Protein AF-A0AAJ0PRM3-F1 (afdb_monomer)

Nearest PDB structures (f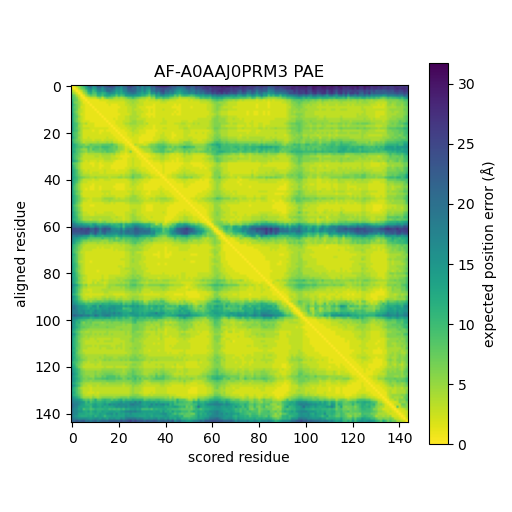oldseek):
  5isv-assembly2_B  TM=4.540E-01  e=3.659E-04  Escherichia coli O157:H7
  2vrt-assembly2_B  TM=3.834E-01  e=1.192E-02  Escherichia coli
  2vrt-assembly3_C  TM=4.029E-01  e=2.481E-02  Escherichia coli
  2c0b-assembly1_L  TM=3.610E-01  e=4.860E-02  Escherichia coli
  2vmk-assembly1_A  TM=3.906E-01  e=4.572E-02  Escherichia coli

Mean predicted aligned error: 5.83 Å

Secondary structure (DSSP, 8-state):
---PPPPHHHHHHHHTT---EEEESTTSS-EEEEEEEETTEEEEEEEETTEEEEEEEEE-SSS--HHHHHHHHHHHHHHHHHTT----EEEE-----TT-HHHHHHHHHHHHHHHHTT-EEEEETTEEEEEEE-HHHHHHHTT-

Sequence (144 aa):
MQAEALDAATRYLQAQGMHPEPAYFGESHFRIGWRVRVNDLDLVYRLVDDSLVVCDLATRGGGGGPSDAVATFIHLVHRMERAGIALREVRGTFFETASNAQLNRLRQRLAT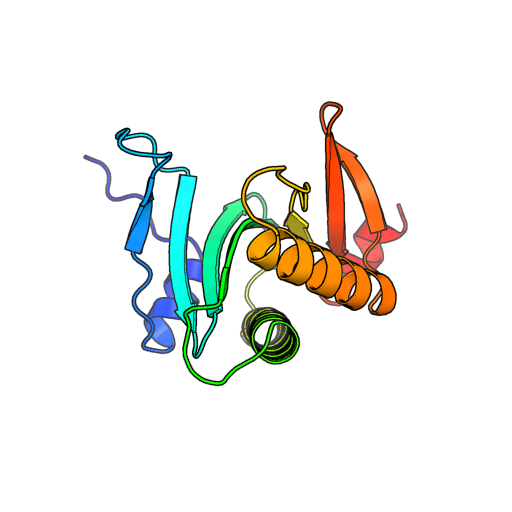VLEAQGAYWRDIDGDPWLIYPVGARGAEAARQ

Structure (mmCIF, N/CA/C/O backbone):
data_AF-A0AAJ0PRM3-F1
#
_entry.id   AF-A0AAJ0PRM3-F1
#
loop_
_atom_site.group_PDB
_atom_site.id
_atom_site.type_symbol
_atom_site.label_atom_id
_atom_site.label_alt_id
_atom_site.label_comp_id
_atom_site.label_asym_id
_atom_site.label_entity_id
_atom_site.label_seq_id
_atom_site.pdbx_PDB_ins_code
_atom_site.Cartn_x
_atom_site.Cartn_y
_atom_site.Cartn_z
_atom_site.occupancy
_atom_site.B_iso_or_equiv
_atom_site.auth_seq_id
_atom_site.auth_comp_id
_atom_site.auth_asym_id
_atom_site.auth_atom_id
_atom_site.pdbx_PDB_model_num
ATOM 1 N N . MET A 1 1 ? -24.424 -13.976 -8.983 1.00 37.91 1 MET A N 1
ATOM 2 C CA . MET A 1 1 ? -23.231 -13.172 -8.651 1.00 37.91 1 MET A CA 1
ATOM 3 C C . MET A 1 1 ? -23.410 -12.661 -7.238 1.00 37.91 1 MET A C 1
ATOM 5 O O . MET A 1 1 ? -24.285 -11.833 -7.026 1.00 37.91 1 MET A O 1
ATOM 9 N N . GLN A 1 2 ? -22.694 -13.220 -6.262 1.00 36.00 2 GLN A N 1
ATOM 10 C CA . GLN A 1 2 ? -22.670 -12.627 -4.924 1.00 36.00 2 GLN A CA 1
ATOM 11 C C . GLN A 1 2 ? -21.888 -11.319 -5.037 1.00 36.00 2 GLN A C 1
ATOM 13 O O . GLN A 1 2 ? -20.776 -11.320 -5.560 1.00 36.00 2 GLN A O 1
ATOM 18 N N . ALA A 1 3 ? -22.495 -10.207 -4.627 1.00 44.22 3 ALA A N 1
ATOM 19 C CA . ALA A 1 3 ? -21.761 -8.969 -4.443 1.00 44.22 3 ALA A CA 1
ATOM 20 C C . ALA A 1 3 ? -20.741 -9.244 -3.337 1.00 44.22 3 ALA A C 1
ATOM 22 O O . ALA A 1 3 ? -21.127 -9.441 -2.186 1.00 44.22 3 ALA A O 1
ATOM 23 N N . GLU A 1 4 ? -19.463 -9.357 -3.692 1.00 57.88 4 GLU A N 1
ATOM 24 C CA . GLU A 1 4 ? -18.415 -9.450 -2.685 1.00 57.88 4 GLU A CA 1
ATOM 25 C C . GLU A 1 4 ? -18.520 -8.217 -1.801 1.00 57.88 4 GLU A C 1
ATOM 27 O O . GLU A 1 4 ? -18.419 -7.081 -2.273 1.00 57.88 4 GLU A O 1
ATOM 32 N N . ALA A 1 5 ? -18.805 -8.452 -0.522 1.00 74.50 5 ALA A N 1
ATOM 33 C CA . ALA A 1 5 ? -18.856 -7.390 0.457 1.00 74.50 5 ALA A CA 1
ATOM 34 C C . ALA A 1 5 ? -17.500 -6.680 0.443 1.00 74.50 5 ALA A C 1
ATOM 36 O O . ALA A 1 5 ? -16.457 -7.313 0.603 1.00 74.50 5 ALA A O 1
ATOM 37 N N . LEU A 1 6 ? -17.526 -5.367 0.215 1.00 84.69 6 LEU A N 1
ATOM 38 C CA . LEU A 1 6 ? -16.319 -4.553 0.204 1.00 84.69 6 LEU A CA 1
ATOM 39 C C . LEU A 1 6 ? -15.583 -4.715 1.538 1.00 84.69 6 LEU A C 1
ATOM 41 O O . LEU A 1 6 ? -16.173 -4.568 2.618 1.00 84.69 6 LEU A O 1
ATOM 45 N N . ASP A 1 7 ? -14.285 -4.992 1.460 1.00 91.00 7 ASP A N 1
ATOM 46 C CA . ASP A 1 7 ? -13.432 -5.077 2.637 1.00 91.00 7 ASP A CA 1
ATOM 47 C C . ASP A 1 7 ? -13.368 -3.724 3.376 1.00 91.00 7 ASP A C 1
ATOM 49 O O . ASP A 1 7 ? -13.795 -2.678 2.871 1.00 91.00 7 ASP A O 1
ATOM 53 N N . ALA A 1 8 ? -12.890 -3.738 4.621 1.00 92.06 8 ALA A N 1
ATOM 54 C CA . ALA A 1 8 ? -12.891 -2.546 5.467 1.00 92.06 8 ALA A CA 1
ATOM 55 C C . ALA A 1 8 ? -12.033 -1.400 4.898 1.00 92.06 8 ALA A C 1
ATOM 57 O O . ALA A 1 8 ? -12.433 -0.239 5.015 1.00 92.06 8 ALA A O 1
ATOM 58 N N . ALA A 1 9 ? -10.906 -1.711 4.247 1.00 92.94 9 ALA A N 1
ATOM 59 C CA . ALA A 1 9 ? -10.047 -0.707 3.624 1.00 92.94 9 ALA A CA 1
ATOM 60 C C . ALA A 1 9 ? -10.757 -0.062 2.428 1.00 92.94 9 ALA A C 1
ATOM 62 O O . ALA A 1 9 ? -10.822 1.162 2.324 1.00 92.94 9 ALA A O 1
ATOM 63 N N . THR A 1 10 ? -11.384 -0.872 1.578 1.00 94.62 10 THR A N 1
ATOM 64 C CA . THR A 1 10 ? -12.129 -0.402 0.406 1.00 94.62 10 THR A CA 1
ATOM 65 C C . THR A 1 10 ? -13.350 0.437 0.791 1.00 94.62 10 THR A C 1
ATOM 67 O O . THR A 1 10 ? -13.567 1.505 0.214 1.00 94.62 10 THR A O 1
ATOM 70 N N . ARG A 1 11 ? -14.105 0.033 1.822 1.00 94.12 11 ARG A N 1
ATOM 71 C CA . ARG A 1 11 ? -15.214 0.841 2.368 1.00 94.12 11 ARG A CA 1
ATOM 72 C C . ARG A 1 11 ? -14.739 2.178 2.923 1.00 94.12 11 ARG A C 1
ATOM 74 O O . ARG A 1 11 ? -15.376 3.199 2.676 1.00 94.12 11 ARG A O 1
ATOM 81 N N . TYR A 1 12 ? -13.626 2.184 3.653 1.00 94.56 12 TYR A N 1
ATOM 82 C CA . TYR A 1 12 ? -13.040 3.421 4.156 1.00 94.56 12 TYR A CA 1
ATOM 83 C C . TYR A 1 12 ? -12.655 4.363 3.016 1.00 94.56 12 TYR A C 1
ATOM 85 O O . TYR A 1 12 ? -13.030 5.531 3.042 1.00 94.56 12 TYR A O 1
ATOM 93 N N . LEU A 1 13 ? -11.958 3.860 1.995 1.00 94.38 13 LEU A N 1
ATOM 94 C CA . LEU A 1 13 ? -11.534 4.670 0.854 1.00 94.38 13 LEU A CA 1
ATOM 95 C C . LEU A 1 13 ? -12.735 5.298 0.135 1.00 94.38 13 LEU A C 1
ATOM 97 O O . LEU A 1 13 ? -12.720 6.499 -0.134 1.00 94.38 13 LEU A O 1
ATOM 101 N N . GLN A 1 14 ? -13.808 4.530 -0.078 1.00 94.50 14 GLN A N 1
ATOM 102 C CA . GLN A 1 14 ? -15.064 5.062 -0.617 1.00 94.50 14 GLN A CA 1
ATOM 103 C C . GLN A 1 14 ? -15.680 6.146 0.272 1.00 94.50 14 GLN A C 1
ATOM 105 O O . GLN A 1 14 ? -16.077 7.199 -0.223 1.00 94.50 14 GLN A O 1
ATOM 110 N N . ALA A 1 15 ? -15.708 5.938 1.590 1.00 94.00 15 ALA A N 1
ATOM 111 C CA . ALA A 1 15 ? -16.213 6.931 2.538 1.00 94.00 15 ALA A CA 1
ATOM 112 C C . ALA A 1 15 ? -15.368 8.219 2.572 1.00 94.00 15 ALA A C 1
ATOM 114 O O . ALA A 1 15 ? -15.865 9.272 2.960 1.00 94.00 15 ALA A O 1
ATOM 115 N N . GLN A 1 16 ? -14.098 8.156 2.161 1.00 93.19 16 GLN A N 1
ATOM 116 C CA . GLN A 1 16 ? -13.230 9.325 1.988 1.00 93.19 16 GLN A CA 1
ATOM 117 C C . GLN A 1 16 ? -13.383 9.998 0.609 1.00 93.19 16 GLN A C 1
ATOM 119 O O . GLN A 1 16 ? -12.600 10.889 0.285 1.00 93.19 16 GLN A O 1
ATOM 124 N N . GLY A 1 17 ? -14.365 9.588 -0.202 1.00 93.81 17 GLY A N 1
ATOM 125 C CA . GLY A 1 17 ? -14.623 10.146 -1.532 1.00 93.81 17 GLY A CA 1
ATOM 126 C C . GLY A 1 17 ? -13.701 9.610 -2.628 1.00 93.81 17 GLY A C 1
ATOM 127 O O . GLY A 1 17 ? -13.644 10.187 -3.709 1.00 93.81 17 GLY A O 1
ATOM 128 N N . MET A 1 18 ? -12.962 8.528 -2.364 1.00 93.88 18 MET A N 1
ATOM 129 C CA . MET A 1 18 ? -12.181 7.844 -3.393 1.00 93.88 18 MET A CA 1
ATOM 130 C C . MET A 1 18 ? -13.051 6.827 -4.132 1.00 93.88 18 MET A C 1
ATOM 132 O O . MET A 1 18 ? -14.071 6.360 -3.626 1.00 93.88 18 MET A O 1
ATOM 136 N N . HIS A 1 19 ? -12.613 6.433 -5.324 1.00 93.12 19 HIS A N 1
ATOM 137 C CA . HIS A 1 19 ? -13.334 5.483 -6.168 1.00 93.12 19 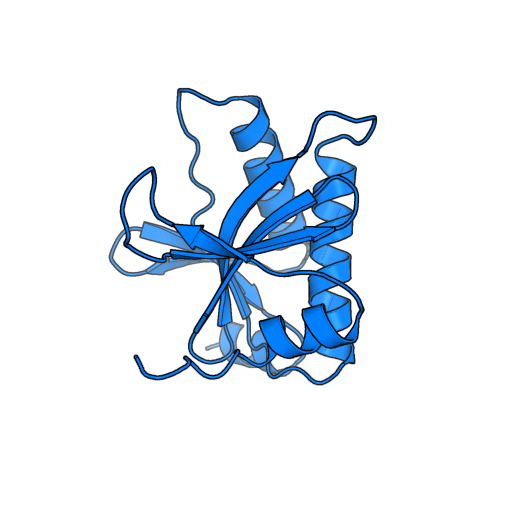HIS A CA 1
ATOM 138 C C . HIS A 1 19 ? -12.462 4.253 -6.451 1.00 93.12 19 HIS A C 1
ATOM 140 O O . HIS A 1 19 ? -11.849 4.185 -7.513 1.00 93.12 19 HIS A O 1
ATOM 146 N N . PRO A 1 20 ? -12.336 3.303 -5.501 1.00 94.75 20 PRO A N 1
ATOM 147 C CA . PRO A 1 20 ? -11.654 2.047 -5.769 1.00 94.75 20 PRO A CA 1
ATOM 148 C C . PRO A 1 20 ? -12.382 1.244 -6.852 1.00 94.75 20 PRO A C 1
ATOM 150 O O . PRO A 1 20 ? -13.590 1.022 -6.763 1.00 94.75 20 PRO A O 1
ATOM 153 N N . GLU A 1 21 ? -11.636 0.777 -7.844 1.00 94.75 21 GLU A N 1
ATOM 154 C CA . GLU A 1 21 ? -12.127 -0.037 -8.958 1.00 94.75 21 GLU A CA 1
ATOM 155 C C . GLU A 1 21 ? -11.520 -1.445 -8.890 1.00 94.75 21 GLU A C 1
ATOM 157 O O . GLU A 1 21 ? -10.378 -1.592 -8.454 1.00 94.75 21 GLU A O 1
ATOM 162 N N . PRO A 1 22 ? -12.222 -2.509 -9.316 1.00 93.31 22 PRO A N 1
ATOM 163 C CA . PRO A 1 22 ? -11.624 -3.839 -9.388 1.00 93.31 22 PRO A CA 1
ATOM 164 C C . PRO A 1 22 ? -10.382 -3.856 -10.293 1.00 93.31 22 PRO A C 1
ATOM 166 O O . PRO A 1 22 ? -10.430 -3.403 -11.436 1.00 93.31 22 PRO A O 1
ATOM 169 N N . ALA A 1 23 ? -9.279 -4.414 -9.796 1.00 92.38 23 ALA A N 1
ATOM 170 C CA . ALA A 1 23 ? -8.049 -4.614 -10.553 1.00 92.38 23 ALA A CA 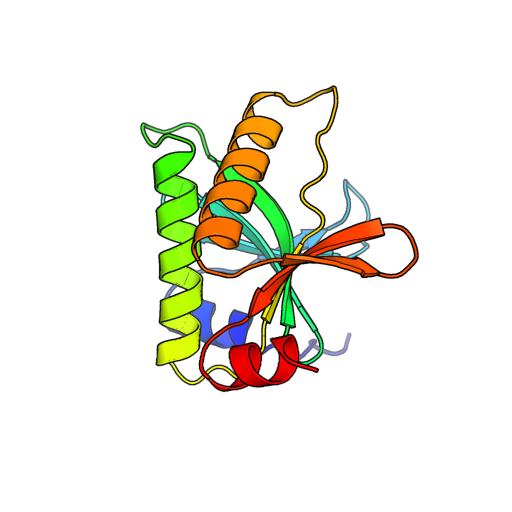1
ATOM 171 C C . ALA A 1 23 ? -7.905 -6.083 -10.958 1.00 92.38 23 ALA A C 1
ATOM 173 O O . ALA A 1 23 ? -8.082 -6.980 -10.128 1.00 92.38 23 ALA A O 1
ATOM 174 N N . TYR A 1 24 ? -7.537 -6.326 -12.214 1.00 90.12 24 TYR A N 1
ATOM 175 C CA . TYR A 1 24 ? -7.414 -7.664 -12.788 1.00 90.12 24 TYR A CA 1
ATOM 176 C C . TYR A 1 24 ? -5.979 -7.970 -13.215 1.00 90.12 24 TYR A C 1
ATOM 178 O O . TYR A 1 24 ? -5.194 -7.066 -13.503 1.00 90.12 24 TYR A O 1
ATOM 186 N N . PHE A 1 25 ? -5.630 -9.255 -13.234 1.00 82.56 25 PHE A N 1
ATOM 187 C CA . PHE A 1 25 ? -4.332 -9.707 -13.716 1.00 82.56 25 PHE A CA 1
ATOM 188 C C . PHE A 1 25 ? -4.272 -9.616 -15.245 1.00 82.56 25 PHE A C 1
ATOM 190 O O . PHE A 1 25 ? -4.908 -10.414 -15.940 1.00 82.56 25 PHE A O 1
ATOM 197 N N . GLY A 1 26 ? -3.507 -8.658 -15.772 1.00 80.56 26 GLY A N 1
ATOM 198 C CA . GLY A 1 26 ? -3.414 -8.421 -17.215 1.00 80.56 26 GLY A CA 1
ATOM 199 C C . GLY A 1 26 ? -4.791 -8.174 -17.837 1.00 80.56 26 GLY A C 1
ATOM 200 O O . GLY A 1 26 ? -5.585 -7.402 -17.307 1.00 80.56 26 GLY A O 1
ATOM 201 N N . GLU A 1 27 ? -5.083 -8.864 -18.939 1.00 82.44 27 GLU A N 1
ATOM 202 C CA . GLU A 1 27 ? -6.394 -8.832 -19.610 1.00 82.44 27 GLU A CA 1
ATOM 203 C C . GLU A 1 27 ? -7.341 -9.953 -19.143 1.00 82.44 27 GLU A C 1
ATOM 205 O O . GLU A 1 27 ? -8.403 -10.167 -19.723 1.00 82.44 27 GLU A O 1
ATOM 210 N N . SER A 1 28 ? -6.964 -10.708 -18.107 1.00 85.62 28 SER A N 1
ATOM 211 C CA . SER A 1 28 ? -7.799 -11.799 -17.604 1.00 85.62 28 SER A CA 1
ATOM 212 C C . SER A 1 28 ? -8.967 -11.287 -16.756 1.00 85.62 28 SER A C 1
ATOM 214 O O . SER A 1 28 ? -8.956 -10.174 -16.239 1.00 85.62 28 SER A O 1
ATOM 216 N N . HIS A 1 29 ? -9.957 -12.148 -16.520 1.00 86.50 29 HIS A N 1
ATOM 217 C CA . HIS A 1 29 ? -11.031 -11.890 -15.553 1.00 86.50 29 HIS A CA 1
ATOM 218 C C . HIS A 1 29 ? -10.636 -12.224 -14.105 1.00 86.50 29 HIS A C 1
ATOM 220 O O . HIS A 1 29 ? -11.484 -12.225 -13.211 1.00 86.50 29 HIS A O 1
ATOM 226 N N . PHE A 1 30 ? -9.360 -12.522 -13.848 1.00 86.38 30 PHE A N 1
ATOM 227 C CA . PHE A 1 30 ? -8.888 -12.854 -12.512 1.00 86.38 30 PHE A CA 1
ATOM 228 C C . PHE A 1 30 ? -8.624 -11.578 -11.706 1.00 86.38 30 PHE A C 1
ATOM 230 O O . PHE A 1 30 ? -7.658 -10.857 -11.967 1.00 86.38 30 PHE A O 1
ATOM 237 N N . ARG A 1 31 ? -9.496 -11.274 -10.735 1.00 89.81 31 ARG A N 1
ATOM 238 C CA . ARG A 1 31 ? -9.360 -10.085 -9.882 1.00 89.81 31 ARG A CA 1
ATOM 239 C C . ARG A 1 31 ? -8.226 -10.277 -8.876 1.00 89.81 31 ARG A C 1
ATOM 241 O O . ARG A 1 31 ? -8.281 -11.174 -8.041 1.00 89.81 31 ARG A O 1
ATOM 248 N N . ILE A 1 32 ? -7.241 -9.385 -8.909 1.00 90.19 32 ILE A N 1
ATOM 249 C CA . ILE A 1 32 ? -6.092 -9.389 -7.990 1.00 90.19 32 ILE A CA 1
ATOM 250 C C . ILE A 1 32 ? -6.293 -8.478 -6.778 1.00 90.19 32 ILE A C 1
ATOM 252 O O . ILE A 1 32 ? -5.635 -8.668 -5.758 1.00 90.19 32 ILE A O 1
ATOM 256 N N . GLY A 1 33 ? -7.221 -7.524 -6.862 1.00 93.44 33 GLY A N 1
ATOM 257 C CA . GLY A 1 33 ? -7.526 -6.603 -5.774 1.00 93.44 33 GLY A CA 1
ATOM 258 C C . GLY A 1 33 ? -8.360 -5.414 -6.233 1.00 93.44 33 GLY A C 1
ATOM 259 O O . GLY A 1 33 ? -9.164 -5.520 -7.161 1.00 93.44 33 GLY A O 1
ATOM 260 N N . TRP A 1 34 ? -8.128 -4.282 -5.585 1.00 95.44 34 TRP A N 1
ATOM 261 C CA . TRP A 1 34 ? -8.728 -2.985 -5.859 1.00 95.44 34 TRP A CA 1
ATOM 262 C C . TRP A 1 34 ? -7.649 -2.001 -6.276 1.00 95.44 34 TRP A C 1
ATOM 264 O O . TRP A 1 34 ? -6.584 -1.951 -5.669 1.00 95.44 34 TRP A O 1
ATOM 274 N N . ARG A 1 35 ? -7.933 -1.198 -7.293 1.00 95.00 35 ARG A N 1
ATOM 275 C CA . ARG A 1 35 ? -7.128 -0.059 -7.708 1.00 95.00 35 ARG A CA 1
ATOM 276 C C . ARG A 1 35 ? -7.738 1.211 -7.144 1.00 95.00 35 ARG A C 1
ATOM 278 O O . ARG A 1 35 ? -8.916 1.464 -7.359 1.00 95.00 35 ARG A O 1
ATOM 285 N N . VAL A 1 36 ? -6.936 2.042 -6.494 1.00 95.00 36 VAL A N 1
ATOM 286 C CA . VAL A 1 36 ? -7.331 3.390 -6.080 1.00 95.00 36 VAL A CA 1
ATOM 287 C C . VAL A 1 36 ? -6.265 4.391 -6.497 1.00 95.00 36 VAL A C 1
ATOM 289 O O . VAL A 1 36 ? -5.069 4.103 -6.457 1.00 95.00 36 VAL A O 1
ATOM 292 N N . ARG A 1 37 ? -6.709 5.588 -6.885 1.00 92.69 37 ARG A N 1
ATOM 293 C CA . ARG A 1 37 ? -5.822 6.719 -7.146 1.00 92.69 37 ARG A CA 1
ATOM 294 C C . ARG A 1 37 ? -5.863 7.701 -5.989 1.00 92.69 37 ARG A C 1
ATOM 296 O O . ARG A 1 37 ? -6.941 8.138 -5.591 1.00 92.69 37 ARG A O 1
ATOM 303 N N . VAL A 1 38 ? -4.685 8.086 -5.513 1.00 91.25 38 VAL A N 1
ATOM 304 C CA . VAL A 1 38 ? -4.507 9.119 -4.491 1.00 91.25 38 VAL A CA 1
ATOM 305 C C . VAL A 1 38 ? -3.391 10.041 -4.960 1.00 91.25 38 VAL A C 1
ATOM 307 O O . VAL A 1 38 ? -2.246 9.621 -5.028 1.00 91.25 38 VAL A O 1
ATOM 310 N N . ASN A 1 39 ? -3.706 11.292 -5.300 1.00 88.50 39 ASN A N 1
ATOM 311 C CA . ASN A 1 39 ? -2.740 12.225 -5.896 1.00 88.50 39 ASN A CA 1
ATOM 312 C C . ASN A 1 39 ? -2.033 11.616 -7.133 1.00 88.50 39 ASN A C 1
ATOM 314 O O . ASN A 1 39 ? -2.698 11.213 -8.091 1.00 88.50 39 ASN A O 1
ATOM 318 N N . ASP A 1 40 ? -0.702 11.551 -7.109 1.00 85.81 40 ASP A N 1
ATOM 319 C CA . ASP A 1 40 ? 0.183 10.969 -8.121 1.00 85.81 40 ASP A CA 1
ATOM 320 C C . ASP A 1 40 ? 0.391 9.451 -7.961 1.00 85.81 40 ASP A C 1
ATOM 322 O O . ASP A 1 40 ? 1.032 8.829 -8.814 1.00 85.81 40 ASP A O 1
ATOM 326 N N . LEU A 1 41 ? -0.178 8.849 -6.912 1.00 90.31 41 LEU A N 1
ATOM 327 C CA . LEU A 1 41 ? -0.088 7.427 -6.610 1.00 90.31 41 LEU A CA 1
ATOM 328 C C . LEU A 1 41 ? -1.250 6.632 -7.226 1.00 90.31 41 LEU A C 1
ATOM 330 O O . LEU A 1 41 ? -2.425 6.896 -6.957 1.00 90.31 41 LEU A O 1
ATOM 334 N N . ASP A 1 42 ? -0.908 5.602 -7.997 1.00 92.06 42 ASP A N 1
ATOM 335 C CA . ASP A 1 42 ? -1.814 4.535 -8.431 1.00 92.06 42 ASP A CA 1
ATOM 336 C C . ASP A 1 42 ? -1.472 3.266 -7.632 1.00 92.06 42 ASP A C 1
ATOM 338 O O . ASP A 1 42 ? -0.365 2.735 -7.744 1.00 92.06 42 ASP A O 1
ATOM 342 N N . LEU A 1 43 ? -2.385 2.827 -6.762 1.00 93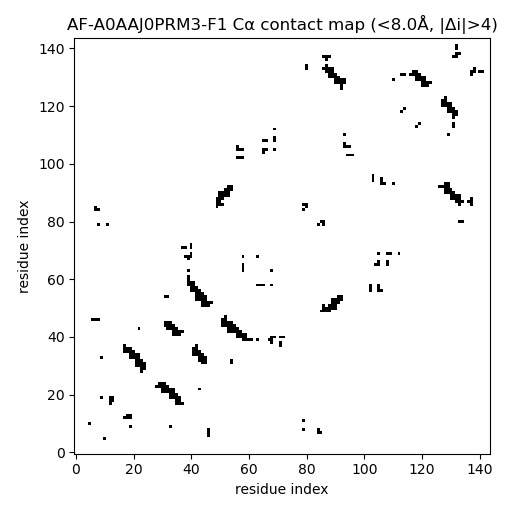.94 43 LEU A N 1
ATOM 343 C CA . LEU A 1 43 ? -2.181 1.704 -5.845 1.00 93.94 43 LEU A CA 1
ATOM 344 C C . LEU A 1 43 ? -3.156 0.581 -6.183 1.00 93.94 43 LEU A C 1
ATOM 346 O O . LEU A 1 43 ? -4.368 0.791 -6.153 1.00 93.94 43 LEU A O 1
ATOM 350 N N . VAL A 1 44 ? -2.631 -0.623 -6.403 1.00 94.12 44 VAL A N 1
ATOM 351 C CA . VAL A 1 44 ? -3.417 -1.857 -6.405 1.00 94.12 44 VAL A CA 1
ATOM 352 C C . VAL A 1 44 ? -3.173 -2.602 -5.101 1.00 94.12 44 VAL A C 1
ATOM 354 O O . VAL A 1 44 ? -2.036 -2.947 -4.778 1.00 94.12 44 VAL A O 1
ATOM 357 N N . TYR A 1 45 ? -4.239 -2.866 -4.354 1.00 95.00 45 TYR A N 1
ATOM 358 C CA . TYR A 1 45 ? -4.170 -3.478 -3.032 1.00 95.00 45 TYR A CA 1
ATOM 359 C C . TYR A 1 4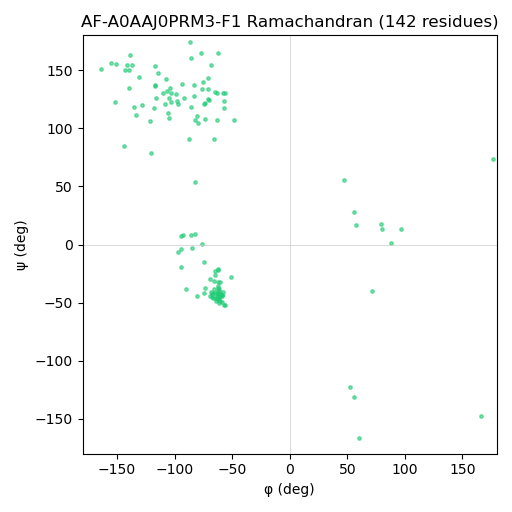5 ? -5.273 -4.516 -2.816 1.00 95.00 45 TYR A C 1
ATOM 361 O O . TYR A 1 45 ? -6.294 -4.529 -3.501 1.00 95.00 45 TYR A O 1
ATOM 369 N N . ARG A 1 46 ? -5.099 -5.365 -1.805 1.00 94.12 46 ARG A N 1
ATOM 370 C CA . ARG A 1 46 ? -6.172 -6.196 -1.239 1.00 94.12 46 ARG A CA 1
ATOM 371 C C . ARG A 1 46 ? -6.001 -6.315 0.270 1.00 94.12 46 ARG A C 1
ATOM 373 O O . ARG A 1 46 ? -4.874 -6.286 0.758 1.00 94.12 46 ARG A O 1
ATOM 380 N N . LEU A 1 47 ? -7.099 -6.475 1.000 1.00 93.31 47 LEU A N 1
ATOM 381 C CA . LEU A 1 47 ? -7.066 -6.749 2.436 1.00 93.31 47 LEU A CA 1
ATOM 382 C C . LEU A 1 47 ? -7.228 -8.257 2.672 1.00 93.31 47 LEU A C 1
ATOM 384 O O . LEU A 1 47 ? -8.206 -8.843 2.214 1.00 93.31 47 LEU A O 1
ATOM 388 N N . VAL A 1 48 ? -6.269 -8.879 3.361 1.00 91.75 48 VAL A N 1
ATOM 389 C CA . VAL A 1 48 ? -6.275 -10.314 3.701 1.00 91.75 48 VAL A CA 1
ATOM 390 C C . VAL A 1 48 ? -5.862 -10.464 5.159 1.00 91.75 48 VAL A C 1
ATOM 392 O O . VAL A 1 48 ? -4.746 -10.083 5.494 1.00 91.75 48 VAL A O 1
ATOM 395 N N . ASP A 1 49 ? -6.734 -10.999 6.015 1.00 90.06 49 ASP A N 1
ATOM 396 C CA . ASP A 1 49 ? -6.463 -11.221 7.448 1.00 90.06 49 ASP A CA 1
ATOM 397 C C . ASP A 1 49 ? -5.830 -9.996 8.135 1.00 90.06 49 ASP A C 1
ATOM 399 O O . ASP A 1 49 ? -4.719 -10.060 8.671 1.00 90.06 49 ASP A O 1
ATOM 403 N N . ASP A 1 50 ? -6.503 -8.846 8.025 1.00 91.31 50 ASP A N 1
ATOM 404 C CA . ASP A 1 50 ? -6.050 -7.538 8.523 1.00 91.31 50 ASP A CA 1
ATOM 405 C C . ASP A 1 50 ? -4.692 -7.072 7.962 1.00 91.31 50 ASP A C 1
ATOM 407 O O . ASP A 1 50 ? -4.057 -6.168 8.505 1.00 91.31 50 ASP A O 1
ATOM 411 N N . SER A 1 51 ? -4.227 -7.669 6.864 1.00 93.06 51 SER A N 1
ATOM 412 C CA . SER A 1 51 ? -2.986 -7.305 6.179 1.00 93.06 51 SER A CA 1
ATOM 413 C C . SER A 1 51 ? -3.308 -6.605 4.862 1.00 93.06 51 SER A C 1
ATOM 415 O O . SER A 1 51 ? -3.964 -7.182 3.989 1.00 93.06 51 SER A O 1
ATOM 417 N N . LEU A 1 52 ? -2.839 -5.369 4.689 1.00 94.88 52 LEU A N 1
ATOM 418 C CA . LEU A 1 52 ? -2.937 -4.668 3.409 1.00 94.88 52 LEU A CA 1
ATOM 419 C C . LEU A 1 52 ? -1.821 -5.175 2.496 1.00 94.88 52 LEU A C 1
ATOM 421 O O . LEU A 1 52 ? -0.651 -4.830 2.658 1.00 94.88 52 LEU A O 1
ATOM 425 N N . VAL A 1 53 ? -2.191 -6.014 1.537 1.00 94.50 53 VAL A N 1
ATOM 426 C CA . VAL A 1 53 ? -1.274 -6.542 0.533 1.00 94.50 53 VAL A CA 1
ATOM 427 C C . VAL A 1 53 ? -1.179 -5.551 -0.618 1.00 94.50 53 VAL A C 1
ATOM 429 O O . VAL A 1 53 ? -2.175 -5.297 -1.295 1.00 94.50 53 VAL A O 1
ATOM 432 N N . VAL A 1 54 ? 0.018 -5.019 -0.854 1.00 93.88 54 VAL A N 1
ATOM 433 C CA . VAL A 1 54 ? 0.340 -4.199 -2.024 1.00 93.88 54 VAL A CA 1
ATOM 434 C C . VAL A 1 54 ? 0.591 -5.136 -3.201 1.00 93.88 54 VAL A C 1
ATOM 436 O O . VAL A 1 54 ? 1.573 -5.875 -3.214 1.00 93.88 54 VAL A O 1
ATOM 439 N N . CYS A 1 55 ? -0.318 -5.127 -4.173 1.00 90.38 55 CYS A N 1
ATOM 440 C CA . CYS A 1 55 ? -0.219 -5.946 -5.382 1.00 90.38 55 CYS A CA 1
ATOM 441 C C . CYS A 1 55 ? 0.530 -5.215 -6.497 1.00 90.38 55 CYS A C 1
ATOM 443 O O . CYS A 1 55 ? 1.292 -5.833 -7.233 1.00 90.38 55 CYS A O 1
ATOM 445 N N . ASP A 1 56 ? 0.303 -3.908 -6.627 1.00 88.88 56 ASP A N 1
ATOM 446 C CA . ASP A 1 56 ? 1.036 -3.056 -7.557 1.00 88.88 56 ASP A CA 1
ATOM 447 C C . ASP A 1 56 ? 1.023 -1.598 -7.091 1.00 88.88 56 ASP A C 1
ATOM 449 O O . ASP A 1 56 ? 0.153 -1.178 -6.324 1.00 88.88 56 ASP A O 1
ATOM 453 N N . LEU A 1 57 ? 2.007 -0.828 -7.541 1.00 88.75 57 LEU A N 1
ATOM 454 C CA . LEU A 1 57 ? 2.215 0.554 -7.131 1.00 88.75 57 LEU A CA 1
ATOM 455 C C . LEU A 1 57 ? 2.902 1.315 -8.262 1.00 88.75 57 LEU A C 1
ATOM 457 O O . LEU A 1 57 ? 4.001 0.942 -8.656 1.00 88.75 57 LEU A O 1
ATOM 461 N N . ALA A 1 58 ? 2.310 2.400 -8.747 1.00 87.94 58 ALA A N 1
ATOM 462 C CA . ALA A 1 58 ? 2.885 3.206 -9.817 1.00 87.94 58 ALA A CA 1
ATOM 463 C C . ALA A 1 58 ? 2.743 4.706 -9.542 1.00 87.94 58 ALA A C 1
ATOM 465 O O . ALA A 1 58 ? 1.817 5.141 -8.857 1.00 87.94 58 ALA A O 1
ATOM 466 N N . THR A 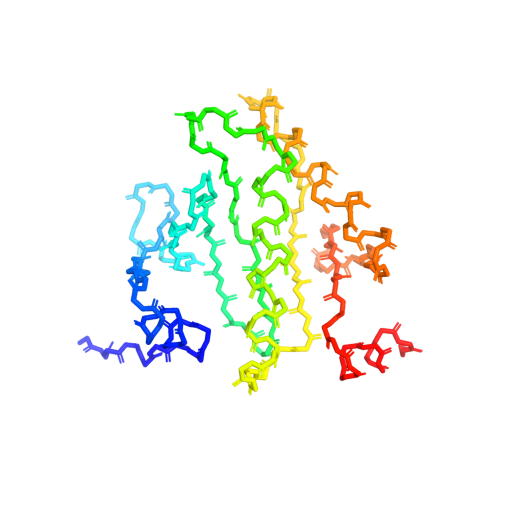1 59 ? 3.648 5.505 -10.118 1.00 87.81 59 THR A N 1
ATOM 467 C CA . THR A 1 59 ? 3.455 6.956 -10.215 1.00 87.81 59 THR A CA 1
ATOM 468 C C . THR A 1 59 ? 2.822 7.296 -11.554 1.00 87.81 59 THR A C 1
ATOM 470 O O . THR A 1 59 ? 3.204 6.746 -12.592 1.00 87.81 59 THR A O 1
ATOM 473 N N . ARG A 1 60 ? 1.859 8.216 -11.564 1.00 76.56 60 ARG A N 1
ATOM 474 C CA . ARG A 1 60 ? 1.298 8.727 -12.816 1.00 76.56 60 ARG A CA 1
ATOM 475 C C . ARG A 1 60 ? 1.985 10.042 -13.169 1.00 76.56 60 ARG A C 1
ATOM 477 O O . ARG A 1 60 ? 1.957 10.983 -12.387 1.00 76.56 60 ARG A O 1
ATOM 484 N N . GLY A 1 61 ? 2.620 10.076 -14.344 1.00 61.28 61 GLY A N 1
ATOM 485 C CA . GLY A 1 61 ? 3.417 11.204 -14.834 1.00 61.28 61 GLY A CA 1
ATOM 486 C C . GLY A 1 61 ? 2.695 12.543 -14.690 1.00 61.28 61 GLY A C 1
ATOM 487 O O . GLY A 1 61 ? 1.742 12.823 -15.414 1.00 61.28 61 GLY A O 1
ATOM 488 N N . GLY A 1 62 ? 3.153 13.347 -13.733 1.00 54.19 62 GLY A N 1
ATOM 489 C CA . GLY A 1 62 ? 2.533 14.611 -13.361 1.00 54.19 62 GLY A CA 1
ATOM 490 C C . GLY A 1 62 ? 3.260 15.243 -12.180 1.00 54.19 62 GLY A C 1
ATOM 491 O O . GLY A 1 62 ? 2.754 15.211 -11.069 1.00 54.19 62 GLY A O 1
ATOM 492 N N . GLY A 1 63 ? 4.460 15.784 -12.417 1.00 55.09 63 GLY A N 1
ATOM 493 C CA . GLY A 1 63 ? 5.216 16.638 -11.485 1.00 55.09 63 GLY A CA 1
ATOM 494 C C . GLY A 1 63 ? 5.820 15.962 -10.244 1.00 55.09 63 GLY A C 1
ATOM 495 O O . GLY A 1 63 ? 6.954 16.282 -9.899 1.00 55.09 63 GLY A O 1
ATOM 496 N N . GLY A 1 64 ? 5.100 15.031 -9.613 1.00 59.62 64 GLY A N 1
ATOM 497 C CA . GLY A 1 64 ? 5.516 14.307 -8.413 1.00 59.62 64 GLY A CA 1
ATOM 498 C C . GLY A 1 64 ? 6.537 13.210 -8.705 1.00 59.62 64 GLY A C 1
ATOM 499 O O . GLY A 1 64 ? 6.417 12.450 -9.675 1.00 59.62 64 GLY A O 1
ATOM 500 N N . GLY A 1 65 ? 7.586 13.158 -7.889 1.00 75.88 65 GLY A N 1
ATOM 501 C CA . GLY A 1 65 ? 8.627 12.135 -7.983 1.00 75.88 65 GLY A CA 1
ATOM 502 C C . GLY A 1 65 ? 8.267 10.867 -7.199 1.00 75.88 65 GLY A C 1
ATOM 503 O O . GLY A 1 65 ? 7.312 10.856 -6.429 1.00 75.88 65 GLY A O 1
ATOM 504 N N . PRO A 1 66 ? 9.079 9.797 -7.288 1.00 78.62 66 PRO A N 1
ATOM 505 C CA . PRO A 1 66 ? 8.900 8.595 -6.466 1.00 78.62 66 PRO A CA 1
ATOM 506 C C . PRO A 1 66 ? 8.779 8.873 -4.958 1.00 78.62 66 PRO A C 1
ATOM 508 O O . PRO A 1 66 ? 8.131 8.119 -4.242 1.00 78.62 66 PRO A O 1
ATOM 511 N N . SER A 1 67 ? 9.385 9.957 -4.467 1.00 84.19 67 SER A N 1
ATOM 512 C CA . SER A 1 67 ? 9.268 10.388 -3.071 1.00 84.19 67 SER A CA 1
ATOM 513 C C . SER A 1 67 ? 7.851 10.827 -2.688 1.00 84.19 67 SER A C 1
ATOM 515 O O . SER A 1 67 ? 7.418 10.517 -1.580 1.00 84.19 67 SER A O 1
ATOM 517 N N . ASP A 1 68 ? 7.129 11.505 -3.581 1.00 86.44 68 ASP A N 1
ATOM 518 C CA . ASP A 1 68 ? 5.800 12.059 -3.294 1.00 86.44 68 ASP A CA 1
ATOM 519 C C . ASP A 1 68 ? 4.744 10.951 -3.256 1.00 86.44 68 ASP A C 1
ATOM 521 O O . ASP A 1 68 ? 3.941 10.880 -2.323 1.00 86.44 68 ASP A O 1
ATOM 525 N N . ALA A 1 69 ? 4.826 10.001 -4.190 1.00 88.06 69 ALA A N 1
ATOM 526 C CA . ALA A 1 69 ? 3.998 8.801 -4.181 1.00 88.06 69 ALA A CA 1
ATOM 527 C C . ALA A 1 69 ? 4.246 7.928 -2.936 1.00 88.06 69 ALA A C 1
ATOM 529 O O . ALA A 1 69 ? 3.295 7.423 -2.336 1.00 88.06 69 ALA A O 1
ATOM 530 N N . VAL A 1 70 ? 5.506 7.783 -2.501 1.00 89.69 70 VAL A N 1
ATOM 531 C CA . VAL A 1 70 ? 5.840 7.068 -1.256 1.00 89.69 70 VAL A CA 1
ATOM 532 C C . VAL A 1 70 ? 5.281 7.797 -0.037 1.00 89.69 70 VAL A C 1
ATOM 534 O O . VAL A 1 70 ? 4.653 7.164 0.807 1.00 89.69 70 VAL A O 1
ATOM 537 N N . ALA A 1 71 ? 5.441 9.119 0.051 1.00 90.75 71 ALA A N 1
ATOM 538 C CA . ALA A 1 71 ? 4.858 9.901 1.140 1.00 90.75 71 ALA A CA 1
ATOM 539 C C . ALA A 1 71 ? 3.326 9.777 1.164 1.00 90.75 71 ALA A C 1
ATOM 541 O O . ALA A 1 71 ? 2.737 9.539 2.220 1.00 90.75 71 ALA A O 1
ATOM 542 N N . THR A 1 72 ? 2.683 9.850 -0.005 1.00 92.56 72 THR A N 1
ATOM 543 C CA . THR A 1 72 ? 1.237 9.646 -0.163 1.00 92.56 72 THR A CA 1
ATOM 544 C C . THR A 1 72 ? 0.812 8.261 0.324 1.00 92.56 72 THR A C 1
ATOM 546 O O . THR A 1 72 ? -0.171 8.150 1.058 1.00 92.56 72 THR A O 1
ATOM 549 N N . PHE A 1 73 ? 1.570 7.215 -0.011 1.00 93.69 73 PHE A N 1
ATOM 550 C CA . PHE A 1 73 ? 1.315 5.856 0.462 1.00 93.69 73 PHE A CA 1
ATOM 551 C C . PHE A 1 73 ? 1.406 5.745 1.991 1.00 93.69 73 PHE A C 1
ATOM 553 O O . PHE A 1 73 ? 0.469 5.268 2.630 1.00 93.69 73 PHE A O 1
ATOM 560 N N . ILE A 1 74 ? 2.490 6.239 2.596 1.00 92.81 74 ILE A N 1
ATOM 561 C CA . ILE A 1 74 ? 2.681 6.206 4.057 1.00 92.81 74 ILE A CA 1
ATOM 562 C C . ILE A 1 74 ? 1.566 6.980 4.772 1.00 92.81 74 ILE A C 1
ATOM 564 O O . ILE A 1 74 ? 0.984 6.503 5.749 1.00 92.81 74 ILE A O 1
ATOM 568 N N . HIS A 1 75 ? 1.202 8.158 4.260 1.00 93.56 75 HIS A N 1
ATOM 569 C CA . HIS A 1 75 ? 0.092 8.933 4.805 1.00 93.56 75 HIS A CA 1
ATOM 570 C C . HIS A 1 75 ? -1.246 8.202 4.695 1.00 93.56 75 HIS A C 1
ATOM 57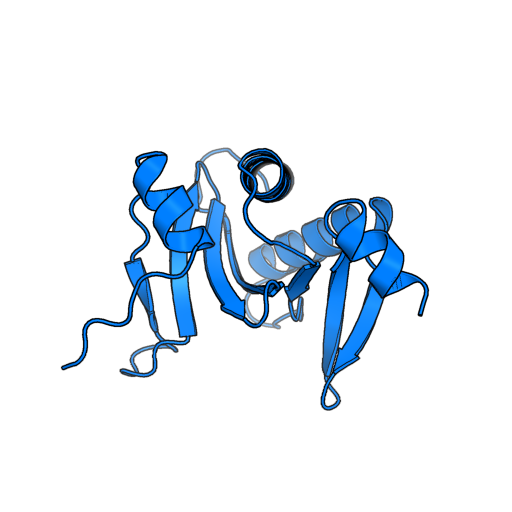2 O O . HIS A 1 75 ? -2.055 8.288 5.621 1.00 93.56 75 HIS A O 1
ATOM 578 N N . LEU A 1 76 ? -1.484 7.472 3.604 1.00 94.19 76 LEU A N 1
ATOM 579 C CA . LEU A 1 76 ? -2.695 6.678 3.434 1.00 94.19 76 LEU A CA 1
ATOM 580 C C . LEU A 1 76 ? -2.791 5.565 4.485 1.00 94.19 76 LEU A C 1
ATOM 582 O O . LEU A 1 76 ? -3.833 5.433 5.128 1.00 94.19 76 LEU A O 1
ATOM 586 N N . VAL A 1 77 ? -1.703 4.824 4.706 1.00 93.38 77 VAL A N 1
ATOM 587 C CA . VAL A 1 77 ? -1.633 3.746 5.708 1.00 93.38 77 VAL A CA 1
ATOM 588 C C . VAL A 1 77 ? -1.930 4.285 7.109 1.00 93.38 77 VAL A C 1
ATOM 590 O O . VAL A 1 77 ? -2.820 3.778 7.791 1.00 93.38 77 VAL A O 1
ATOM 593 N N . HIS A 1 78 ? -1.279 5.378 7.516 1.00 92.25 78 HIS A N 1
ATOM 594 C CA . HIS A 1 78 ? -1.543 5.984 8.825 1.00 92.25 78 HIS A CA 1
ATOM 595 C C . HIS A 1 78 ? -2.952 6.565 8.954 1.00 92.25 78 HIS A C 1
ATOM 597 O O . HIS A 1 78 ? -3.520 6.584 10.045 1.00 92.25 78 HIS A O 1
ATOM 603 N N . ARG A 1 79 ? -3.549 7.059 7.864 1.00 93.75 79 ARG A N 1
ATOM 604 C CA . ARG A 1 79 ? -4.945 7.517 7.881 1.00 93.75 79 ARG A CA 1
ATOM 605 C C . ARG A 1 79 ? -5.918 6.361 8.098 1.00 93.75 79 ARG A C 1
ATOM 607 O O . ARG A 1 79 ? -6.854 6.527 8.875 1.00 93.75 79 ARG A O 1
ATOM 614 N N . MET A 1 80 ? -5.685 5.215 7.460 1.00 93.44 80 MET A N 1
ATOM 615 C CA . MET A 1 80 ? -6.469 3.995 7.681 1.00 93.44 80 MET A CA 1
ATOM 616 C C . MET A 1 80 ? -6.351 3.505 9.127 1.00 93.44 80 MET A C 1
ATOM 618 O O . MET A 1 80 ? -7.364 3.243 9.772 1.00 93.44 80 MET A O 1
ATOM 622 N N . GLU A 1 81 ? -5.127 3.456 9.653 1.00 91.06 81 GLU A N 1
ATOM 623 C CA . GLU A 1 81 ? -4.848 3.091 11.045 1.00 91.06 81 GLU A CA 1
ATOM 624 C C . GLU A 1 81 ? -5.605 4.003 12.025 1.00 91.06 81 GLU A C 1
ATOM 626 O O . GLU A 1 81 ? -6.358 3.531 12.877 1.00 91.06 81 GLU A O 1
ATOM 631 N N . ARG A 1 82 ? -5.478 5.328 11.866 1.00 91.56 82 ARG A N 1
ATOM 632 C CA . ARG A 1 82 ? -6.154 6.318 12.725 1.00 91.56 82 ARG A CA 1
ATOM 633 C C . ARG A 1 82 ? -7.674 6.291 12.601 1.00 91.56 82 ARG A C 1
ATOM 635 O O . ARG A 1 82 ? -8.362 6.676 13.540 1.00 91.56 82 ARG A O 1
ATOM 642 N N . ALA A 1 83 ? -8.197 5.852 11.460 1.00 92.25 83 ALA A N 1
ATOM 643 C CA . ALA A 1 83 ? -9.627 5.654 11.254 1.00 92.25 83 ALA A CA 1
ATOM 644 C C . ALA A 1 83 ? -10.161 4.373 11.923 1.00 92.25 83 ALA A C 1
ATOM 646 O O . ALA A 1 83 ? -11.354 4.090 11.823 1.00 92.25 83 ALA A O 1
ATOM 647 N N . GLY A 1 84 ? -9.304 3.604 12.604 1.00 89.12 84 GLY A N 1
ATOM 648 C CA . GLY A 1 84 ? -9.691 2.396 13.325 1.00 89.12 84 GLY A CA 1
ATOM 649 C C . GLY A 1 84 ? -9.880 1.177 12.426 1.00 89.12 84 GLY A C 1
ATOM 650 O O . GLY A 1 84 ? -10.507 0.206 12.851 1.00 89.12 84 GLY A O 1
ATOM 651 N N . ILE A 1 85 ? -9.357 1.200 11.194 1.00 90.56 85 ILE A N 1
ATOM 652 C CA . ILE A 1 85 ? -9.319 -0.009 10.369 1.00 90.56 85 ILE A CA 1
ATOM 653 C C . ILE A 1 85 ? -8.397 -1.011 11.054 1.00 90.56 85 ILE A C 1
ATOM 655 O O . ILE A 1 85 ? -7.278 -0.670 11.439 1.00 90.56 85 ILE A O 1
ATOM 659 N N . ALA A 1 86 ? -8.868 -2.249 11.199 1.00 86.50 86 ALA A N 1
ATOM 660 C CA . ALA A 1 86 ? -8.046 -3.351 11.669 1.00 86.50 86 ALA A CA 1
ATOM 661 C C . ALA A 1 86 ? -6.962 -3.642 10.622 1.00 86.50 86 ALA A C 1
ATOM 663 O O . ALA A 1 86 ? -7.175 -4.376 9.663 1.00 86.50 86 ALA A O 1
ATOM 664 N N . LEU A 1 87 ? -5.820 -2.978 10.782 1.00 89.88 87 LEU A N 1
ATOM 665 C CA . LEU A 1 87 ? -4.646 -3.137 9.945 1.00 89.88 87 LEU A CA 1
ATOM 666 C C . LEU A 1 87 ? -3.491 -3.570 10.847 1.00 89.88 87 LEU A C 1
ATOM 668 O O . LEU A 1 87 ? -2.996 -2.779 11.646 1.00 89.88 87 LEU A O 1
ATOM 672 N N . ARG A 1 88 ? -3.108 -4.845 10.760 1.00 91.88 88 ARG A N 1
ATOM 673 C CA . ARG A 1 88 ? -1.969 -5.413 11.494 1.00 91.88 88 ARG A CA 1
ATOM 674 C C . ARG A 1 88 ? -0.658 -5.090 10.795 1.00 91.88 88 ARG A C 1
ATOM 676 O O . ARG A 1 88 ? 0.321 -4.730 11.440 1.00 91.88 88 ARG A O 1
ATOM 683 N N . GLU A 1 89 ? -0.635 -5.239 9.479 1.00 93.56 89 GLU A N 1
ATOM 684 C CA . GLU A 1 89 ? 0.567 -5.064 8.675 1.00 93.56 89 GLU A CA 1
ATOM 685 C C . GLU A 1 89 ? 0.220 -4.586 7.267 1.00 93.56 89 GLU A C 1
ATOM 687 O O . GLU A 1 89 ? -0.866 -4.827 6.737 1.00 93.56 89 GLU A O 1
ATOM 692 N N . VAL A 1 90 ? 1.184 -3.930 6.643 1.00 94.62 90 VAL A N 1
ATOM 693 C CA . VAL A 1 90 ? 1.238 -3.721 5.202 1.00 94.62 90 VAL A CA 1
ATOM 694 C C . VAL A 1 90 ? 2.325 -4.638 4.671 1.00 94.62 90 VAL A C 1
ATOM 696 O O . VAL A 1 90 ? 3.423 -4.664 5.222 1.00 94.62 90 VAL A O 1
ATOM 699 N N . ARG A 1 91 ? 2.050 -5.387 3.605 1.00 94.31 91 ARG A N 1
ATOM 700 C CA . ARG A 1 91 ? 3.053 -6.278 3.013 1.00 94.31 91 ARG A CA 1
ATOM 701 C C . ARG A 1 91 ? 3.028 -6.267 1.499 1.00 94.31 91 ARG A C 1
ATOM 703 O O . ARG A 1 91 ? 1.975 -6.082 0.894 1.00 94.31 91 ARG A O 1
ATOM 710 N N . GLY A 1 92 ? 4.175 -6.504 0.882 1.00 91.88 92 GLY A N 1
ATOM 711 C CA . GLY A 1 92 ? 4.275 -6.581 -0.569 1.00 91.88 92 GLY A CA 1
ATOM 712 C C . GLY A 1 92 ? 5.568 -7.231 -1.027 1.00 91.88 92 GLY A C 1
ATOM 713 O O . GLY A 1 92 ? 6.601 -7.150 -0.361 1.00 91.88 92 GLY A O 1
ATOM 714 N N . THR A 1 93 ? 5.495 -7.859 -2.192 1.00 81.00 93 THR A N 1
ATOM 715 C CA . THR A 1 93 ? 6.651 -8.382 -2.909 1.00 81.00 93 THR A CA 1
ATOM 716 C C . THR A 1 93 ? 7.221 -7.271 -3.792 1.00 81.00 93 THR A C 1
ATOM 718 O O . THR A 1 93 ? 6.771 -7.055 -4.920 1.00 81.00 93 THR A O 1
ATOM 721 N N . PHE A 1 94 ? 8.170 -6.494 -3.270 1.00 78.75 94 PHE A N 1
ATOM 722 C CA . PHE A 1 94 ? 8.761 -5.350 -3.979 1.00 78.75 94 PHE A CA 1
ATOM 723 C C . PHE A 1 94 ? 9.879 -5.779 -4.942 1.00 78.75 94 PHE A C 1
ATOM 725 O O . PHE A 1 94 ? 10.991 -5.267 -4.884 1.00 78.75 94 PHE A O 1
ATOM 732 N N . PHE A 1 95 ? 9.585 -6.719 -5.842 1.00 70.44 95 PHE A N 1
ATOM 733 C CA . PHE A 1 95 ? 10.560 -7.211 -6.814 1.00 70.44 95 PHE A CA 1
ATOM 734 C C . PHE A 1 95 ? 10.895 -6.176 -7.890 1.00 70.44 95 PHE A C 1
ATOM 736 O O . PHE A 1 95 ? 10.019 -5.457 -8.400 1.00 70.44 95 PHE A O 1
ATOM 743 N N . GLU A 1 96 ? 12.164 -6.169 -8.289 1.00 73.06 96 GLU A N 1
ATOM 744 C CA . GLU A 1 96 ? 12.624 -5.474 -9.481 1.00 73.06 96 GLU A CA 1
ATOM 745 C C . GLU A 1 96 ? 12.217 -6.239 -10.745 1.00 73.06 96 GLU A C 1
ATOM 747 O O . GLU A 1 96 ? 12.293 -7.463 -10.822 1.00 73.06 96 GLU A O 1
ATOM 752 N N . THR A 1 97 ? 11.800 -5.501 -11.769 1.00 70.62 97 THR A N 1
ATOM 753 C CA . THR A 1 97 ? 11.486 -6.042 -13.096 1.00 70.62 97 THR A CA 1
ATOM 754 C C . THR A 1 97 ? 12.437 -5.453 -14.131 1.00 70.62 97 THR A C 1
ATOM 756 O O . THR A 1 97 ? 12.685 -4.249 -14.133 1.00 70.62 97 THR A O 1
ATOM 759 N N . ALA A 1 98 ? 12.968 -6.266 -15.046 1.00 68.19 98 ALA A N 1
ATOM 760 C CA . ALA A 1 98 ? 13.945 -5.794 -16.038 1.00 68.19 98 ALA A CA 1
ATOM 761 C C . ALA A 1 98 ? 13.385 -4.719 -16.996 1.00 68.19 98 ALA A C 1
ATOM 763 O O . ALA A 1 98 ? 14.137 -3.952 -17.591 1.00 68.19 98 ALA A O 1
ATOM 764 N N . SER A 1 99 ? 12.062 -4.657 -17.147 1.00 70.88 99 SER A N 1
ATOM 765 C CA . SER A 1 99 ? 11.368 -3.859 -18.158 1.00 70.88 99 SER A CA 1
ATOM 766 C C . SER A 1 99 ? 10.869 -2.494 -17.672 1.00 70.88 99 SER A C 1
ATOM 768 O O . SER A 1 99 ? 10.396 -1.713 -18.497 1.00 70.88 99 SER A O 1
ATOM 770 N N . ASN A 1 100 ? 10.968 -2.163 -16.375 1.00 78.19 100 ASN A N 1
ATOM 771 C CA . ASN A 1 100 ? 10.447 -0.891 -15.862 1.00 78.19 100 ASN A CA 1
ATOM 772 C C . ASN A 1 100 ? 11.312 -0.268 -14.750 1.00 78.19 100 ASN A C 1
ATOM 774 O O . ASN A 1 100 ? 11.041 -0.389 -13.556 1.00 78.19 100 ASN A O 1
ATOM 778 N N . ALA A 1 101 ? 12.343 0.478 -15.158 1.00 81.62 101 ALA A N 1
ATOM 779 C CA . ALA A 1 101 ? 13.267 1.140 -14.235 1.00 81.62 101 ALA A CA 1
ATOM 780 C C . ALA A 1 101 ? 12.594 2.186 -13.324 1.00 81.62 101 ALA A C 1
ATOM 782 O O . ALA A 1 101 ? 13.022 2.371 -12.187 1.00 81.62 101 ALA A O 1
ATOM 783 N N . GLN A 1 102 ? 11.551 2.880 -13.794 1.00 81.00 102 GLN A N 1
ATOM 784 C CA . GLN A 1 102 ? 10.835 3.867 -12.977 1.00 81.00 102 GLN A CA 1
ATOM 785 C C . GLN A 1 102 ? 10.050 3.189 -11.851 1.00 81.00 102 GLN A C 1
ATOM 787 O O . GLN A 1 102 ? 10.118 3.627 -10.702 1.00 81.00 102 GLN A O 1
ATOM 792 N N . LEU A 1 103 ? 9.360 2.095 -12.173 1.00 82.25 103 LEU A N 1
ATOM 793 C CA . LEU A 1 103 ? 8.653 1.264 -11.206 1.00 82.25 103 LEU A CA 1
ATOM 794 C C . LEU A 1 103 ? 9.612 0.665 -10.173 1.00 82.25 103 LEU A C 1
ATOM 796 O O . LEU A 1 103 ? 9.341 0.744 -8.977 1.00 82.25 103 LEU A O 1
ATOM 800 N N . ASN A 1 104 ? 10.768 0.154 -10.608 1.00 85.75 104 ASN A N 1
ATOM 801 C CA . ASN A 1 104 ? 11.780 -0.373 -9.688 1.00 85.75 104 ASN A CA 1
ATOM 802 C C . ASN A 1 104 ? 12.290 0.707 -8.730 1.00 85.75 104 ASN A C 1
ATOM 804 O O . ASN A 1 104 ? 12.375 0.463 -7.533 1.00 85.75 104 ASN A O 1
ATOM 808 N N . ARG A 1 105 ? 12.562 1.930 -9.214 1.00 86.44 105 ARG A N 1
ATOM 809 C CA . ARG A 1 105 ? 12.975 3.045 -8.340 1.00 86.44 105 ARG A CA 1
ATOM 810 C C . ARG A 1 105 ? 11.914 3.386 -7.300 1.00 86.44 105 ARG A C 1
ATOM 812 O O . ARG A 1 105 ? 12.265 3.661 -6.156 1.00 86.44 105 ARG A O 1
ATOM 819 N N . LEU A 1 106 ? 10.637 3.383 -7.684 1.00 87.19 106 LEU A N 1
ATOM 820 C CA . LEU A 1 106 ? 9.534 3.620 -6.754 1.00 87.19 106 LEU A CA 1
ATOM 821 C C . LEU A 1 106 ? 9.454 2.514 -5.695 1.00 87.19 106 LEU A C 1
ATOM 823 O O . LEU A 1 106 ? 9.394 2.822 -4.507 1.00 87.19 106 LEU A O 1
ATOM 827 N N . ARG A 1 107 ? 9.502 1.245 -6.113 1.00 89.19 107 ARG A N 1
ATOM 828 C CA . ARG A 1 107 ? 9.470 0.085 -5.210 1.00 89.19 107 ARG A CA 1
ATOM 829 C C . ARG A 1 107 ? 10.655 0.082 -4.252 1.00 89.19 107 ARG A C 1
ATOM 831 O O . ARG A 1 107 ? 10.447 -0.037 -3.051 1.00 89.19 107 ARG A O 1
ATOM 838 N N . GLN A 1 108 ? 11.861 0.320 -4.761 1.00 89.19 108 GLN A N 1
ATOM 839 C CA . GLN A 1 108 ? 13.069 0.402 -3.945 1.00 89.19 108 GLN A CA 1
ATOM 840 C C . GLN A 1 108 ? 12.983 1.552 -2.942 1.00 89.19 108 GLN A C 1
ATOM 842 O O . GLN A 1 108 ? 13.300 1.384 -1.769 1.00 89.19 108 GLN A O 1
ATOM 847 N N . ARG A 1 109 ? 12.501 2.724 -3.378 1.00 90.44 109 ARG A N 1
ATOM 848 C CA . ARG A 1 109 ? 12.320 3.872 -2.485 1.00 90.44 109 ARG A CA 1
ATOM 849 C C . ARG A 1 109 ? 11.302 3.574 -1.392 1.00 90.44 109 ARG A C 1
ATOM 85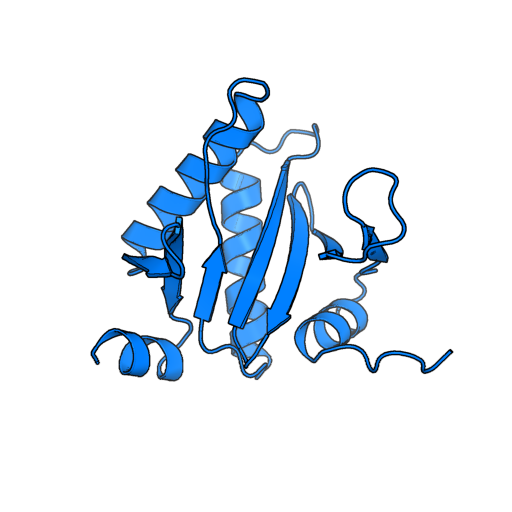1 O O . ARG A 1 109 ? 11.559 3.917 -0.241 1.00 90.44 109 ARG A O 1
ATOM 858 N N . LEU A 1 110 ? 10.175 2.954 -1.742 1.00 90.12 110 LEU A N 1
ATOM 859 C CA . LEU A 1 110 ? 9.168 2.549 -0.770 1.00 90.12 110 LEU A CA 1
ATOM 860 C C . LEU A 1 110 ? 9.752 1.549 0.229 1.00 90.12 110 LEU A C 1
ATOM 862 O O . LEU A 1 110 ? 9.603 1.758 1.428 1.00 90.12 110 LEU A O 1
ATOM 866 N N . ALA A 1 111 ? 10.458 0.525 -0.254 1.00 91.56 111 ALA A N 1
ATOM 867 C CA . ALA A 1 111 ? 11.082 -0.483 0.590 1.00 91.56 111 ALA A CA 1
ATOM 868 C C . ALA A 1 111 ? 12.055 0.146 1.593 1.00 91.56 111 ALA A C 1
ATOM 870 O O . ALA A 1 111 ? 11.865 -0.004 2.795 1.00 91.56 111 ALA A O 1
ATOM 871 N N . THR A 1 112 ? 12.989 0.977 1.119 1.00 91.94 112 THR A N 1
ATOM 872 C CA . THR A 1 112 ? 13.945 1.685 1.985 1.00 91.94 112 THR A CA 1
ATOM 873 C C . THR A 1 112 ? 13.253 2.562 3.033 1.00 91.94 112 THR A C 1
ATOM 875 O O . THR A 1 112 ? 13.687 2.622 4.182 1.00 91.94 112 THR A O 1
ATOM 878 N N . VAL A 1 113 ? 12.182 3.271 2.656 1.00 91.75 113 VAL A N 1
ATOM 879 C CA . VAL A 1 113 ? 11.436 4.126 3.595 1.00 91.75 113 VAL A CA 1
ATOM 880 C C . VAL A 1 113 ? 10.693 3.291 4.636 1.00 91.75 113 VAL A C 1
ATOM 882 O O . VAL A 1 113 ? 10.681 3.668 5.804 1.00 91.75 113 VAL A O 1
ATOM 885 N N . LEU A 1 114 ? 10.093 2.171 4.236 1.00 91.62 114 LEU A N 1
ATOM 886 C CA . LEU A 1 114 ? 9.404 1.262 5.148 1.00 91.62 114 LEU A CA 1
ATOM 887 C C . LEU A 1 114 ? 10.391 0.576 6.103 1.00 91.62 114 LEU A C 1
ATOM 889 O O . LEU A 1 114 ? 10.122 0.523 7.299 1.00 91.62 114 LEU A O 1
ATOM 893 N N . GLU A 1 115 ? 11.549 0.117 5.621 1.00 93.12 115 GLU A N 1
ATOM 894 C CA . GLU A 1 115 ? 12.609 -0.472 6.457 1.00 93.12 115 GLU A CA 1
ATOM 895 C C . GLU A 1 115 ? 13.099 0.519 7.517 1.00 93.12 115 GLU A C 1
ATOM 897 O O . GLU A 1 115 ? 13.185 0.184 8.698 1.00 93.12 115 GLU A O 1
ATOM 902 N N . ALA A 1 116 ? 13.321 1.780 7.131 1.00 90.69 116 ALA A N 1
ATOM 903 C CA . ALA A 1 116 ? 13.680 2.843 8.070 1.00 90.69 116 ALA A CA 1
ATOM 904 C C . ALA A 1 116 ? 12.587 3.123 9.125 1.00 90.69 116 ALA A C 1
ATOM 906 O O . ALA A 1 116 ? 12.884 3.676 10.183 1.00 90.69 116 ALA A O 1
ATOM 907 N N . GLN A 1 117 ? 11.336 2.738 8.854 1.00 88.56 117 GLN A N 1
ATOM 908 C CA . GLN A 1 117 ? 10.206 2.823 9.785 1.00 88.56 117 GLN A CA 1
ATOM 909 C C . GLN A 1 117 ? 9.963 1.521 10.569 1.00 88.56 117 GLN A C 1
ATOM 911 O O . GLN A 1 117 ? 8.982 1.433 11.307 1.00 88.56 117 GLN A O 1
ATOM 916 N N . GLY A 1 118 ? 10.847 0.527 10.447 1.00 90.00 118 GLY A N 1
ATOM 917 C CA . GLY A 1 118 ? 10.764 -0.740 11.174 1.00 90.00 118 GLY A CA 1
ATOM 918 C C . GLY A 1 118 ? 10.119 -1.886 10.394 1.00 90.00 118 GLY A C 1
ATOM 919 O O . GLY A 1 118 ? 9.774 -2.901 10.998 1.00 90.00 118 GLY A O 1
ATOM 920 N N . ALA A 1 119 ? 9.945 -1.748 9.076 1.00 93.12 119 ALA A N 1
ATOM 921 C CA . ALA A 1 119 ? 9.630 -2.894 8.233 1.00 93.12 119 ALA A CA 1
ATOM 922 C C . ALA A 1 119 ? 10.821 -3.856 8.139 1.00 93.12 119 ALA A C 1
ATOM 924 O O . ALA A 1 119 ? 11.977 -3.455 8.269 1.00 93.12 119 ALA A O 1
ATOM 925 N N . TYR A 1 120 ? 10.531 -5.124 7.879 1.00 93.12 120 TYR A N 1
ATOM 926 C CA . TYR A 1 120 ? 11.536 -6.172 7.749 1.00 93.12 120 TYR A CA 1
ATOM 927 C C . TYR A 1 120 ? 11.166 -7.144 6.634 1.00 93.12 120 TYR A C 1
ATOM 929 O O . TYR A 1 120 ? 9.994 -7.312 6.290 1.00 93.12 120 TYR A O 1
ATOM 937 N N . TRP A 1 121 ? 12.181 -7.786 6.063 1.00 92.88 121 TRP A N 1
ATOM 938 C CA . TRP A 1 121 ? 11.998 -8.828 5.061 1.00 92.88 121 TRP A CA 1
ATOM 939 C C . TRP A 1 121 ? 11.728 -10.175 5.728 1.00 92.88 121 TRP A C 1
ATOM 941 O O . TRP A 1 121 ? 12.386 -10.539 6.703 1.00 92.88 121 TRP A O 1
ATOM 951 N N . ARG A 1 122 ? 10.764 -10.920 5.189 1.00 92.81 122 ARG A N 1
ATOM 952 C CA . ARG A 1 122 ? 10.444 -12.290 5.589 1.00 92.81 122 ARG A CA 1
ATOM 953 C C . ARG A 1 122 ? 10.145 -13.122 4.353 1.00 92.81 122 ARG A C 1
ATOM 955 O O . ARG A 1 122 ? 9.361 -12.695 3.508 1.00 92.81 122 ARG A O 1
ATOM 962 N N . ASP A 1 123 ? 10.706 -14.320 4.291 1.00 91.19 123 ASP A N 1
ATOM 963 C CA . ASP A 1 123 ? 10.317 -15.298 3.282 1.00 91.19 123 ASP A CA 1
ATOM 964 C C . ASP A 1 123 ? 8.916 -15.842 3.581 1.00 91.19 123 ASP A C 1
ATOM 966 O O . ASP A 1 123 ? 8.637 -16.332 4.679 1.00 91.19 123 ASP A O 1
ATOM 970 N N . ILE A 1 124 ? 8.022 -15.742 2.601 1.00 87.50 124 ILE A N 1
ATOM 971 C CA . ILE A 1 124 ? 6.688 -16.346 2.630 1.00 87.50 124 ILE A CA 1
ATOM 972 C C . ILE A 1 124 ? 6.550 -17.142 1.339 1.00 87.50 124 ILE A C 1
ATOM 974 O O . ILE A 1 124 ? 6.668 -16.581 0.254 1.00 87.50 124 ILE A O 1
ATOM 978 N N . ASP A 1 125 ? 6.341 -18.451 1.471 1.00 87.62 125 ASP A N 1
ATOM 979 C CA . ASP A 1 125 ? 6.208 -19.390 0.349 1.00 87.62 125 ASP A CA 1
ATOM 980 C C . ASP A 1 125 ? 7.396 -19.382 -0.638 1.00 87.62 125 ASP A C 1
ATOM 982 O O . ASP A 1 125 ? 7.251 -19.722 -1.809 1.00 87.62 125 ASP A O 1
ATOM 986 N N . GLY A 1 126 ? 8.595 -19.040 -0.149 1.00 87.12 126 GLY A N 1
ATOM 987 C CA . GLY A 1 126 ? 9.829 -18.992 -0.944 1.00 87.12 126 GLY A CA 1
ATOM 988 C C . GLY A 1 126 ? 10.091 -17.655 -1.643 1.00 87.12 126 GLY A C 1
ATOM 989 O O . GLY A 1 126 ? 11.107 -17.529 -2.322 1.00 87.12 126 GLY A O 1
ATOM 990 N N . ASP A 1 127 ? 9.214 -16.668 -1.449 1.00 88.44 127 ASP A N 1
ATOM 991 C CA . ASP A 1 127 ? 9.378 -15.310 -1.957 1.00 88.44 127 ASP A CA 1
ATOM 992 C C . ASP A 1 127 ? 9.724 -14.334 -0.818 1.00 88.44 127 ASP A C 1
ATOM 994 O O . ASP A 1 127 ? 9.138 -14.432 0.264 1.00 88.44 127 ASP A O 1
ATOM 998 N N . PRO A 1 128 ? 10.605 -13.339 -1.035 1.00 90.06 128 PRO A N 1
ATOM 999 C CA . PRO A 1 128 ? 10.846 -12.279 -0.064 1.00 90.06 128 PRO A CA 1
ATOM 1000 C C . PRO A 1 128 ? 9.693 -11.268 -0.034 1.00 90.06 128 PRO A C 1
ATOM 1002 O O . PRO A 1 128 ? 9.401 -10.568 -1.010 1.00 90.06 128 PRO A O 1
ATOM 1005 N N . TRP A 1 129 ? 9.075 -11.129 1.136 1.00 93.00 129 TRP A N 1
ATOM 1006 C CA . TRP A 1 129 ? 8.053 -10.126 1.414 1.00 93.00 129 TRP A CA 1
ATOM 1007 C C . TRP A 1 129 ? 8.594 -9.075 2.365 1.00 93.00 129 TRP A C 1
ATOM 1009 O O . TRP A 1 129 ? 9.100 -9.403 3.438 1.00 93.00 129 TRP A O 1
ATOM 1019 N N . LEU A 1 130 ? 8.420 -7.804 2.016 1.00 94.00 130 LEU A N 1
ATOM 1020 C CA . LEU A 1 130 ? 8.626 -6.733 2.980 1.00 94.00 130 LEU A CA 1
ATOM 1021 C C . LEU A 1 130 ? 7.354 -6.574 3.805 1.00 94.00 130 LEU A C 1
ATOM 1023 O O . LEU A 1 130 ? 6.266 -6.413 3.247 1.00 94.00 130 LEU A O 1
ATOM 1027 N N . ILE A 1 131 ? 7.503 -6.600 5.123 1.00 94.50 131 ILE A N 1
ATOM 1028 C CA . ILE A 1 131 ? 6.411 -6.507 6.085 1.00 94.50 131 ILE A CA 1
ATOM 1029 C C . ILE A 1 131 ? 6.621 -5.261 6.920 1.00 94.50 131 ILE A C 1
ATOM 1031 O O . ILE A 1 131 ? 7.602 -5.155 7.648 1.00 94.50 131 ILE A O 1
ATOM 1035 N N . TYR A 1 132 ? 5.676 -4.336 6.830 1.00 94.56 132 TYR A N 1
ATOM 1036 C CA . TYR A 1 132 ? 5.607 -3.144 7.654 1.00 94.56 132 TYR A CA 1
ATOM 1037 C C . TYR A 1 132 ? 4.514 -3.309 8.715 1.00 94.56 132 TYR A C 1
ATOM 1039 O O . TYR A 1 132 ? 3.326 -3.309 8.373 1.00 94.56 132 TYR A O 1
ATOM 1047 N N . PRO A 1 133 ? 4.876 -3.465 9.996 1.00 93.19 133 PRO A N 1
ATOM 1048 C CA . PRO A 1 133 ? 3.896 -3.581 11.063 1.00 93.19 133 PRO A CA 1
ATOM 1049 C C . PRO A 1 133 ? 3.198 -2.242 11.307 1.00 93.19 133 PRO A C 1
ATOM 1051 O O . PRO A 1 133 ? 3.851 -1.206 11.412 1.00 93.19 133 PRO A O 1
ATOM 1054 N N . VAL A 1 134 ? 1.871 -2.263 11.428 1.00 90.06 134 VAL A N 1
ATOM 1055 C CA . VAL A 1 134 ? 1.070 -1.053 11.640 1.00 90.06 134 VAL A CA 1
ATOM 1056 C C . VAL A 1 134 ? 0.604 -0.978 13.091 1.00 90.06 134 VAL A C 1
ATOM 1058 O O . VAL A 1 134 ? 0.002 -1.911 13.633 1.00 90.06 134 VAL A O 1
ATOM 1061 N N . GLY A 1 135 ? 0.894 0.156 13.728 1.00 81.06 135 GLY A N 1
ATOM 1062 C CA . GLY A 1 135 ? 0.521 0.440 15.108 1.00 81.06 135 GLY A CA 1
ATOM 1063 C C . GLY A 1 135 ? 1.094 -0.536 16.136 1.00 81.06 135 GLY A C 1
ATOM 1064 O O . GLY A 1 135 ? 1.986 -1.343 15.868 1.00 81.06 135 GLY A O 1
ATOM 1065 N N . ALA A 1 136 ? 0.551 -0.473 17.354 1.00 71.00 136 ALA A N 1
ATOM 1066 C CA . ALA A 1 136 ? 0.971 -1.346 18.452 1.00 71.00 136 ALA A CA 1
ATOM 1067 C C . ALA A 1 136 ? 0.726 -2.836 18.141 1.00 71.00 136 ALA A C 1
ATOM 1069 O O . ALA A 1 136 ? 1.580 -3.668 18.434 1.00 71.00 136 ALA A O 1
ATOM 1070 N N . ARG A 1 137 ? -0.396 -3.158 17.475 1.00 68.19 137 ARG A N 1
ATOM 1071 C CA . ARG A 1 137 ? -0.759 -4.541 17.110 1.00 68.19 137 ARG A CA 1
ATOM 1072 C C . ARG A 1 137 ? 0.241 -5.170 16.143 1.00 68.19 137 ARG A C 1
ATOM 1074 O O . ARG A 1 137 ? 0.590 -6.335 16.302 1.00 68.19 137 ARG A O 1
ATOM 1081 N N . GLY A 1 138 ? 0.700 -4.413 15.146 1.00 70.38 138 GLY A N 1
ATOM 1082 C CA . GLY A 1 138 ? 1.752 -4.871 14.247 1.00 70.38 138 GLY A CA 1
ATOM 1083 C C . GLY A 1 138 ? 3.080 -5.040 14.980 1.00 70.38 138 GLY A C 1
ATOM 1084 O O . GLY A 1 138 ? 3.740 -6.066 14.835 1.00 70.38 138 GLY A O 1
ATOM 1085 N N . ALA A 1 139 ? 3.461 -4.058 15.801 1.00 72.19 139 ALA A N 1
ATOM 1086 C CA . ALA A 1 139 ? 4.736 -4.081 16.516 1.00 72.19 139 ALA A CA 1
ATOM 1087 C C . ALA A 1 139 ? 4.880 -5.281 17.474 1.00 72.19 139 ALA A C 1
ATOM 1089 O O . ALA A 1 139 ? 5.987 -5.781 17.657 1.00 72.19 139 ALA A O 1
ATOM 1090 N N . GLU A 1 140 ? 3.789 -5.761 18.075 1.00 68.69 140 GLU A N 1
ATOM 1091 C CA . GLU A 1 140 ? 3.779 -6.973 18.910 1.00 68.69 140 GLU A CA 1
ATOM 1092 C C . GLU A 1 140 ? 3.894 -8.264 18.088 1.00 68.69 140 GLU A C 1
ATOM 1094 O O . GLU A 1 140 ? 4.580 -9.199 18.503 1.00 68.69 140 GLU A O 1
ATOM 1099 N N . ALA A 1 141 ? 3.259 -8.318 16.914 1.00 67.06 141 ALA A N 1
ATOM 1100 C CA . ALA A 1 141 ? 3.359 -9.455 15.999 1.00 67.06 141 ALA A CA 1
ATOM 1101 C C . ALA A 1 141 ? 4.758 -9.579 15.369 1.00 67.06 141 ALA A C 1
ATOM 1103 O O . ALA A 1 141 ? 5.202 -10.683 15.085 1.00 67.06 141 ALA A O 1
ATOM 1104 N N . ALA A 1 142 ? 5.464 -8.460 15.188 1.00 67.50 142 ALA A N 1
ATOM 1105 C CA . ALA A 1 142 ? 6.815 -8.422 14.626 1.00 67.50 142 ALA A CA 1
ATOM 1106 C C . ALA A 1 142 ? 7.919 -8.911 15.584 1.00 67.50 142 ALA A C 1
ATOM 1108 O O . ALA A 1 142 ? 9.049 -9.127 15.157 1.00 67.50 142 ALA A O 1
ATOM 1109 N N . ARG A 1 143 ? 7.622 -9.030 16.885 1.00 66.00 143 ARG A N 1
ATOM 1110 C CA . ARG A 1 143 ? 8.581 -9.448 17.927 1.00 66.00 143 ARG A CA 1
ATOM 1111 C C . ARG A 1 143 ? 8.542 -10.949 18.235 1.00 66.00 143 ARG A C 1
ATOM 1113 O O . ARG A 1 143 ? 9.312 -11.392 19.085 1.00 66.00 143 ARG A O 1
ATOM 1120 N N . GLN A 1 144 ? 7.622 -11.682 17.614 1.00 56.81 144 GLN A N 1
ATOM 1121 C CA . GLN A 1 144 ? 7.401 -13.121 17.786 1.00 56.81 144 GLN A CA 1
ATOM 1122 C C . GLN A 1 144 ? 7.969 -13.880 16.591 1.00 56.81 144 GLN A C 1
ATOM 1124 O O . GLN A 1 144 ? 8.499 -14.986 16.824 1.00 56.81 144 GLN A O 1
#

pLDDT: mean 85.81, std 11.7, range [36.0, 95.44]

Radius of gyration: 14.87 Å; Cα contacts (8 Å, |Δi|>4): 228; chains: 1; bounding box: 37×36×38 Å

Solvent-accessible surface area (backbone atoms only — not comparable to full-atom values): 8197 Å² total; per-residue (Å²): 132,82,79,76,76,72,50,74,67,57,49,48,42,42,75,72,74,41,74,68,39,85,30,47,53,80,92,47,91,51,71,70,33,34,30,37,73,53,93,42,24,41,38,27,32,38,81,54,95,40,25,42,34,49,76,46,69,44,76,52,97,62,95,62,52,59,66,50,32,38,50,51,48,55,53,49,56,54,50,43,47,76,70,67,50,76,47,35,28,39,34,32,66,70,72,78,53,99,88,38,68,69,49,31,53,32,38,50,51,41,50,56,54,38,40,76,73,66,23,48,78,43,77,53,98,87,40,68,27,43,38,32,53,32,67,71,70,9,54,59,62,75,75,109

Foldseek 3Di:
DPPPDDAPLRVVCVVVVWDWDFDADDPDPHTPATWTDDPQKTFGWHADPLETETPAIDGDPDPDALVVNLVRVVVSLVVCVVVVRSHFKYKYQLDDDPPDPRRNVSSVVNLVVQVVVPWDWDDDPNGTMTIRGDPPNNVVVVVD